Protein AF-D0IND1-F1 (afdb_monomer_lite)

Sequence (52 aa):
MQEGSLSLMQMAKISSALYEYQVNKKLFYVSILTSPTTGGVTASFGMLGDII

pLDDT: mean 94.6, std 3.3, range [72.94, 97.25]

Secondary structure (DSSP, 8-state):
-TTTHHHHHHHHHHHHHHHHHHHTS----B--PPSS--TTTTTTGGG--SB-

Radius of gyration: 11.84 Å; chains: 1; bounding box: 28×13×30 Å

Structure (mmCIF, N/CA/C/O backbone):
data_AF-D0IND1-F1
#
_entry.id   AF-D0IND1-F1
#
loop_
_atom_site.group_PDB
_atom_site.id
_atom_site.type_symbol
_atom_site.label_atom_id
_atom_site.label_alt_id
_atom_site.label_comp_id
_atom_site.label_asym_id
_atom_site.label_entity_id
_atom_site.label_seq_id
_atom_site.pdbx_PDB_ins_code
_atom_site.Cartn_x
_atom_site.Cartn_y
_atom_site.Cartn_z
_atom_site.occupancy
_atom_site.B_iso_or_equiv
_atom_site.auth_seq_id
_atom_site.auth_comp_id
_atom_site.auth_asym_id
_atom_site.auth_atom_id
_atom_site.pdbx_PDB_model_num
ATOM 1 N N . MET A 1 1 ? 13.259 4.590 -12.476 1.00 72.94 1 MET A N 1
ATOM 2 C CA . MET A 1 1 ? 14.580 4.020 -12.105 1.00 72.94 1 MET A CA 1
ATOM 3 C C . MET A 1 1 ? 15.673 5.084 -12.016 1.00 72.94 1 MET A C 1
ATOM 5 O O . MET A 1 1 ? 16.671 4.863 -11.352 1.00 72.94 1 MET A O 1
ATOM 9 N N . GLN A 1 2 ? 15.470 6.236 -12.659 1.00 93.38 2 GLN A N 1
ATOM 10 C CA . GLN A 1 2 ? 16.355 7.398 -12.699 1.00 93.38 2 GLN A CA 1
ATOM 11 C C . GLN A 1 2 ? 16.653 7.950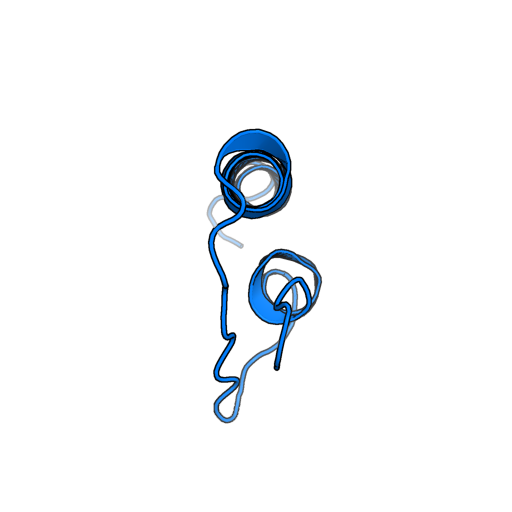 -11.300 1.00 93.38 2 GLN A C 1
ATOM 13 O O . GLN A 1 2 ? 17.770 8.363 -11.030 1.00 93.38 2 GLN A O 1
ATOM 18 N N . GLU A 1 3 ? 15.679 7.874 -10.390 1.00 92.44 3 GLU A N 1
ATOM 19 C CA . GLU A 1 3 ? 15.862 8.231 -8.978 1.00 92.44 3 GLU A CA 1
ATOM 20 C C . GLU A 1 3 ? 16.541 7.125 -8.147 1.00 92.44 3 GLU A C 1
ATOM 22 O O . GLU A 1 3 ? 16.830 7.320 -6.971 1.00 92.44 3 GLU A O 1
ATOM 27 N N . GLY A 1 4 ? 16.800 5.946 -8.723 1.00 93.31 4 GLY A N 1
ATOM 28 C CA . GLY A 1 4 ? 17.519 4.849 -8.072 1.00 93.31 4 GLY A CA 1
ATOM 29 C C . GLY A 1 4 ? 16.977 4.496 -6.684 1.00 93.31 4 GLY A C 1
ATOM 30 O O . GLY A 1 4 ? 15.774 4.300 -6.497 1.00 93.31 4 GLY A O 1
ATOM 31 N N . SER A 1 5 ? 17.873 4.430 -5.699 1.00 93.88 5 SER A N 1
ATOM 32 C CA . SER A 1 5 ? 17.554 4.079 -4.310 1.00 93.88 5 SER A CA 1
ATOM 33 C C . SER A 1 5 ? 16.576 5.043 -3.630 1.00 93.88 5 SER A C 1
ATOM 35 O O . SER A 1 5 ? 15.842 4.612 -2.740 1.00 93.88 5 SER A O 1
ATOM 37 N N . LEU A 1 6 ? 16.489 6.308 -4.061 1.00 94.81 6 LEU A N 1
ATOM 38 C CA . LEU A 1 6 ? 15.493 7.248 -3.533 1.00 94.81 6 LEU A CA 1
ATOM 39 C C . LEU A 1 6 ? 14.069 6.785 -3.846 1.00 94.81 6 LEU A C 1
ATOM 41 O O . LEU A 1 6 ? 13.214 6.834 -2.960 1.00 94.81 6 LEU A O 1
ATOM 45 N N . SER A 1 7 ? 13.830 6.267 -5.057 1.00 93.44 7 SER A N 1
ATOM 46 C CA . SER A 1 7 ? 12.524 5.702 -5.427 1.00 93.44 7 SER A CA 1
ATOM 47 C C . SER A 1 7 ? 12.188 4.434 -4.637 1.00 93.44 7 SER A C 1
ATOM 49 O O . SER A 1 7 ? 11.034 4.238 -4.261 1.00 93.44 7 SER A O 1
ATOM 51 N N . LEU A 1 8 ? 13.194 3.623 -4.285 1.00 93.31 8 LEU A N 1
ATOM 52 C CA . LEU A 1 8 ? 13.013 2.459 -3.410 1.00 93.31 8 LEU A CA 1
ATOM 53 C C . LEU A 1 8 ? 12.613 2.881 -1.987 1.00 93.31 8 LEU A C 1
ATOM 55 O O . LEU A 1 8 ? 11.679 2.325 -1.416 1.00 93.31 8 LEU A O 1
ATOM 59 N N . MET A 1 9 ? 13.265 3.904 -1.426 1.00 96.50 9 MET A N 1
ATOM 60 C CA . MET A 1 9 ? 12.962 4.384 -0.071 1.00 96.50 9 MET A CA 1
ATOM 61 C C . MET A 1 9 ? 11.551 4.968 0.065 1.00 96.50 9 MET A C 1
ATOM 63 O O . MET A 1 9 ? 10.981 4.932 1.158 1.00 96.50 9 MET A O 1
ATOM 67 N N . GLN A 1 10 ? 10.937 5.439 -1.028 1.00 95.44 10 GLN A N 1
ATOM 68 C CA . GLN A 1 10 ? 9.536 5.869 -0.982 1.00 95.44 10 GLN A CA 1
ATOM 69 C C . GLN A 1 10 ? 8.592 4.724 -0.591 1.00 95.44 10 GLN A C 1
ATOM 71 O O . GLN A 1 10 ? 7.611 4.987 0.102 1.00 95.44 10 GLN A O 1
ATOM 76 N N . MET A 1 11 ? 8.907 3.469 -0.942 1.00 95.81 11 MET A N 1
ATOM 77 C CA . MET A 1 11 ? 8.107 2.305 -0.537 1.00 95.81 11 MET A CA 1
ATOM 78 C C . MET A 1 11 ? 8.078 2.147 0.985 1.00 95.81 11 MET A C 1
ATOM 80 O O . MET A 1 11 ? 7.011 1.968 1.568 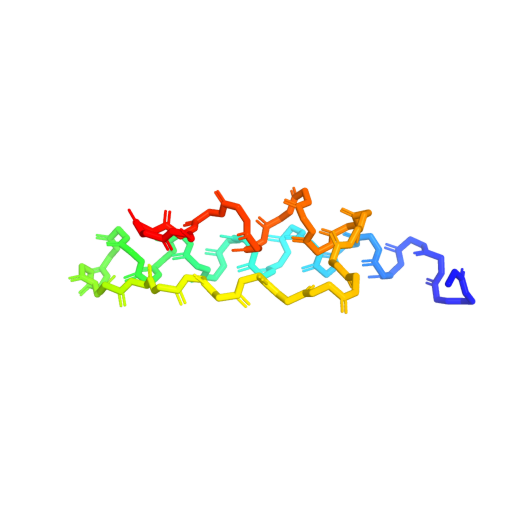1.00 95.81 11 MET A O 1
ATOM 84 N N . ALA A 1 12 ? 9.233 2.259 1.645 1.00 95.50 12 ALA A N 1
ATOM 85 C CA . ALA A 1 12 ? 9.313 2.169 3.101 1.00 95.50 12 ALA A CA 1
ATOM 86 C C . ALA A 1 12 ? 8.585 3.343 3.773 1.00 95.50 12 ALA A C 1
ATOM 88 O O . ALA A 1 12 ? 7.792 3.146 4.694 1.00 95.50 12 ALA A O 1
ATOM 89 N N . LYS A 1 13 ? 8.794 4.563 3.262 1.00 97.25 13 LYS A N 1
ATOM 90 C CA . LYS A 1 13 ? 8.165 5.781 3.787 1.00 97.25 13 LYS A CA 1
ATOM 91 C C . LYS A 1 13 ? 6.636 5.715 3.728 1.00 97.25 13 LYS A C 1
ATOM 93 O O . LYS A 1 13 ? 5.978 5.971 4.732 1.00 97.25 13 LYS A O 1
ATOM 98 N N . ILE A 1 14 ? 6.070 5.388 2.565 1.00 96.69 14 ILE A N 1
ATOM 99 C CA . ILE A 1 14 ? 4.612 5.355 2.386 1.00 96.69 14 ILE A CA 1
ATOM 100 C C . ILE A 1 14 ? 3.981 4.202 3.178 1.00 96.69 14 ILE A C 1
ATOM 102 O O . ILE A 1 14 ? 2.933 4.393 3.787 1.00 96.69 14 ILE A O 1
ATOM 106 N N . SER A 1 15 ? 4.651 3.046 3.258 1.00 96.19 15 SER A N 1
ATOM 107 C CA . SER A 1 15 ? 4.163 1.895 4.032 1.00 96.19 15 SER A CA 1
ATOM 108 C C . SER A 1 15 ? 4.150 2.188 5.533 1.00 96.19 15 SER A C 1
ATOM 110 O O . SER A 1 15 ? 3.192 1.842 6.215 1.00 96.19 15 SER A O 1
ATOM 112 N N . SER A 1 16 ? 5.164 2.890 6.052 1.00 96.62 16 SER A N 1
ATOM 113 C CA . SER A 1 16 ? 5.183 3.332 7.453 1.00 96.62 16 SER A CA 1
ATOM 114 C C . SER A 1 16 ? 4.075 4.347 7.752 1.00 96.62 16 SER A C 1
ATOM 116 O O . SER A 1 16 ? 3.404 4.233 8.774 1.00 96.62 16 SER A O 1
ATOM 118 N N . ALA A 1 17 ? 3.828 5.302 6.851 1.00 97.19 17 ALA A N 1
ATOM 119 C CA . ALA A 1 17 ? 2.728 6.250 7.014 1.00 97.19 17 ALA A CA 1
ATOM 120 C C . ALA A 1 17 ? 1.351 5.561 6.984 1.00 97.19 17 ALA A C 1
ATOM 122 O O . ALA A 1 17 ? 0.457 5.937 7.743 1.00 97.19 17 ALA A O 1
ATOM 123 N N . LEU A 1 18 ? 1.187 4.545 6.131 1.00 96.50 18 LEU A N 1
ATOM 124 C CA . LEU A 1 18 ? -0.036 3.750 6.062 1.00 96.50 18 LEU A CA 1
ATOM 125 C C . LEU A 1 18 ? -0.245 2.914 7.333 1.00 96.50 18 LEU A C 1
ATOM 127 O O . LEU A 1 18 ? -1.349 2.888 7.868 1.00 96.50 18 LEU A O 1
ATOM 131 N N . TYR A 1 19 ? 0.821 2.320 7.872 1.00 96.12 19 TYR A N 1
ATOM 132 C CA . TYR A 1 19 ? 0.769 1.611 9.150 1.00 96.12 19 TYR A CA 1
ATOM 133 C C . TYR A 1 19 ? 0.273 2.518 10.286 1.00 96.12 19 TYR A C 1
ATOM 135 O O . TYR A 1 19 ? -0.639 2.155 11.023 1.00 96.12 19 TYR A O 1
ATOM 143 N N . GLU A 1 20 ? 0.806 3.736 10.392 1.00 96.81 20 GLU A N 1
ATOM 144 C CA . GLU A 1 20 ? 0.349 4.728 11.376 1.00 96.81 20 GLU A CA 1
ATOM 145 C C . GLU A 1 20 ? -1.131 5.109 11.177 1.00 96.81 20 GLU A C 1
ATOM 147 O O . GLU A 1 20 ? -1.885 5.275 12.141 1.00 96.81 20 GLU A O 1
ATOM 152 N N . TYR A 1 21 ? -1.570 5.228 9.921 1.00 96.62 21 TYR A N 1
ATOM 153 C CA . TYR A 1 21 ? -2.961 5.513 9.567 1.00 96.62 21 TYR A CA 1
ATOM 154 C C . TYR A 1 21 ? -3.915 4.388 10.003 1.00 96.62 21 TYR A C 1
ATOM 156 O O . TYR A 1 21 ? -4.961 4.664 10.598 1.00 96.62 21 TYR A O 1
ATOM 164 N N . GLN A 1 22 ? -3.543 3.130 9.779 1.00 95.44 22 GLN A N 1
ATOM 165 C CA . GLN A 1 22 ? -4.375 1.979 10.130 1.00 95.44 22 GLN A CA 1
ATOM 166 C C . GLN A 1 22 ? -4.316 1.656 11.626 1.00 95.44 22 GLN A C 1
ATOM 168 O O . GLN A 1 22 ? -5.348 1.454 12.255 1.00 95.44 22 GLN A O 1
ATOM 173 N N . VAL A 1 23 ? -3.131 1.645 12.238 1.00 93.69 23 VAL A N 1
ATOM 174 C CA . VAL A 1 23 ? -2.966 1.187 13.627 1.00 93.69 23 VAL A CA 1
ATOM 175 C C . VAL A 1 23 ? -3.302 2.283 14.631 1.00 93.69 23 VAL A C 1
ATOM 177 O O . VAL A 1 23 ? -4.124 2.074 15.526 1.00 93.69 23 VAL A O 1
ATOM 180 N N . ASN A 1 24 ? -2.700 3.465 14.483 1.00 93.94 24 ASN A N 1
ATOM 181 C CA . ASN A 1 24 ? -2.842 4.524 15.482 1.00 93.94 24 ASN A CA 1
ATOM 182 C C . ASN A 1 24 ? -4.118 5.333 15.274 1.00 93.94 24 ASN A C 1
ATOM 184 O O . ASN A 1 24 ? -4.784 5.689 16.247 1.00 93.94 24 ASN A O 1
ATOM 188 N N . LYS A 1 25 ? -4.493 5.595 14.016 1.00 95.56 25 LYS A N 1
ATOM 189 C CA . LYS A 1 25 ? -5.730 6.328 13.708 1.00 95.56 25 LYS A CA 1
ATOM 190 C C . LYS A 1 25 ? -6.942 5.422 13.501 1.00 95.56 25 LYS A C 1
ATOM 192 O O . LYS A 1 25 ? -8.057 5.936 13.542 1.00 95.56 25 LYS A O 1
ATOM 197 N N . LYS A 1 26 ? -6.751 4.104 13.341 1.00 94.38 26 LYS A N 1
ATOM 198 C CA . LYS A 1 26 ? -7.837 3.123 13.136 1.00 94.38 26 LYS A CA 1
ATOM 199 C C . LYS A 1 26 ? -8.743 3.488 11.964 1.00 94.38 26 LYS A C 1
ATOM 201 O O . LYS A 1 26 ? -9.958 3.310 12.026 1.00 94.38 26 LYS A O 1
ATOM 206 N N . LEU A 1 27 ? -8.143 4.053 10.920 1.00 95.94 27 LEU A N 1
ATOM 207 C CA . LEU A 1 27 ? -8.851 4.474 9.725 1.00 95.94 27 LEU A CA 1
ATOM 208 C C . LEU A 1 27 ? -8.733 3.410 8.639 1.00 95.94 27 LEU A C 1
ATOM 210 O O . LEU A 1 27 ? -7.708 2.751 8.499 1.00 95.94 27 LEU A O 1
ATOM 214 N N . PHE A 1 28 ? -9.811 3.275 7.879 1.00 95.81 28 PHE A N 1
ATOM 215 C CA . PHE A 1 28 ? -9.962 2.257 6.856 1.00 95.81 28 PHE A CA 1
ATOM 216 C C . PHE A 1 28 ? -9.316 2.692 5.541 1.00 95.81 28 PHE A C 1
ATOM 218 O O . PHE A 1 28 ? -9.566 3.804 5.065 1.00 95.81 28 PHE A O 1
ATOM 225 N N . TYR A 1 29 ? -8.514 1.815 4.944 1.00 96.69 29 TYR A N 1
ATOM 226 C CA . TYR A 1 29 ? -7.824 2.071 3.687 1.00 96.69 29 TYR A CA 1
ATOM 227 C C . TYR A 1 29 ? -8.213 1.043 2.619 1.00 96.69 29 TYR A C 1
ATOM 229 O O . TYR A 1 29 ? -8.028 -0.161 2.788 1.00 96.69 29 TYR A O 1
ATOM 237 N N . VAL A 1 30 ? -8.727 1.540 1.490 1.00 97.00 30 VAL A N 1
ATOM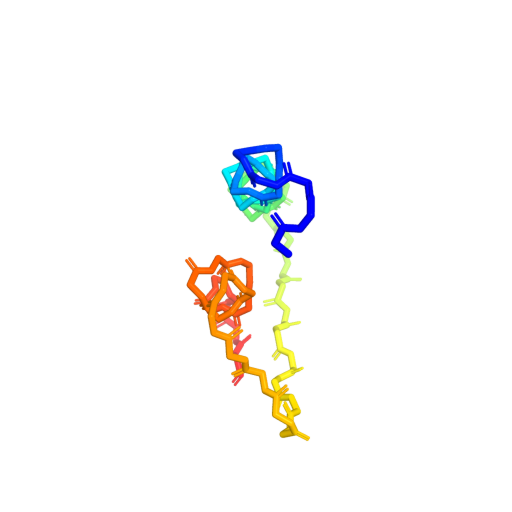 238 C CA . VAL A 1 30 ? -9.053 0.731 0.309 1.00 97.00 30 VAL A CA 1
ATOM 239 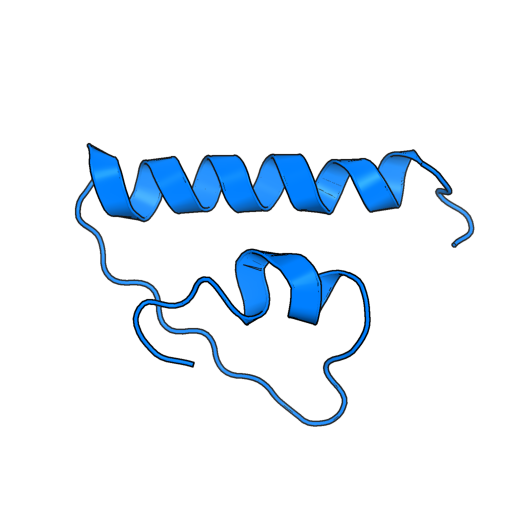C C . VAL A 1 30 ? -8.047 1.033 -0.785 1.00 97.00 30 VAL A C 1
ATOM 241 O O . VAL A 1 30 ? -7.925 2.179 -1.227 1.00 97.00 30 VAL A O 1
ATOM 244 N N . SER A 1 31 ? -7.356 -0.002 -1.240 1.00 96.31 31 SER A N 1
ATOM 245 C CA . SER A 1 31 ? -6.556 0.051 -2.454 1.00 96.31 31 SER A CA 1
ATOM 246 C C . SER A 1 31 ? -7.441 -0.305 -3.645 1.00 96.31 31 SER A C 1
ATOM 248 O O . SER A 1 31 ? -8.269 -1.199 -3.550 1.00 96.31 31 SER A O 1
ATOM 250 N N . ILE A 1 32 ? -7.307 0.420 -4.755 1.00 96.44 32 ILE A N 1
ATOM 251 C CA . ILE A 1 32 ? -7.991 0.095 -6.012 1.00 96.44 32 ILE A CA 1
ATOM 252 C C . ILE A 1 32 ? -6.910 -0.095 -7.064 1.00 96.44 32 ILE A C 1
ATOM 254 O O . ILE A 1 32 ? -6.350 0.874 -7.588 1.00 96.44 32 ILE A O 1
ATOM 258 N N . LEU A 1 33 ? -6.600 -1.354 -7.362 1.00 96.19 33 LEU A N 1
ATOM 259 C CA . LEU A 1 33 ? -5.557 -1.696 -8.320 1.00 96.19 33 LEU A CA 1
ATOM 260 C C . LEU A 1 33 ? -6.121 -1.729 -9.738 1.00 96.19 33 LEU A C 1
ATOM 262 O O . LEU A 1 33 ? -6.960 -2.557 -10.083 1.00 96.19 33 LEU A O 1
ATOM 266 N N . THR A 1 34 ? -5.628 -0.827 -10.583 1.00 96.19 34 THR A N 1
ATOM 267 C CA . THR A 1 34 ? -5.989 -0.781 -12.005 1.00 96.19 34 THR A CA 1
ATOM 268 C C . THR A 1 34 ? -4.866 -1.351 -12.863 1.00 96.19 34 THR A C 1
ATOM 270 O O . THR A 1 34 ? -3.700 -1.375 -12.461 1.00 96.19 34 THR A O 1
ATOM 273 N N . SER A 1 35 ? -5.208 -1.867 -14.045 1.00 95.00 35 SER A N 1
ATOM 274 C CA . SER A 1 35 ? -4.213 -2.462 -14.936 1.00 95.00 35 SER A CA 1
ATOM 275 C C . SER A 1 35 ? -3.483 -1.381 -15.752 1.00 95.00 35 SER A C 1
ATOM 277 O O . SER A 1 35 ? -4.166 -0.617 -16.439 1.00 95.00 35 SER A O 1
ATOM 279 N N . PRO A 1 36 ? -2.134 -1.325 -15.749 1.00 93.62 36 PRO A N 1
ATOM 280 C CA . PRO A 1 36 ? -1.206 -2.161 -14.982 1.00 93.62 36 PRO A CA 1
ATOM 281 C C . PRO A 1 36 ? -0.739 -1.502 -13.666 1.00 93.62 36 PRO A C 1
ATOM 283 O O . PRO A 1 36 ? -0.203 -0.397 -13.677 1.00 93.62 36 PRO A O 1
ATOM 286 N N . THR A 1 37 ? -0.823 -2.235 -12.548 1.00 95.50 37 THR A N 1
ATOM 287 C CA . THR A 1 37 ? -0.127 -1.896 -11.292 1.00 95.50 37 THR A CA 1
ATOM 288 C C . THR A 1 37 ? 0.913 -2.971 -10.998 1.00 95.50 37 THR A C 1
ATOM 290 O O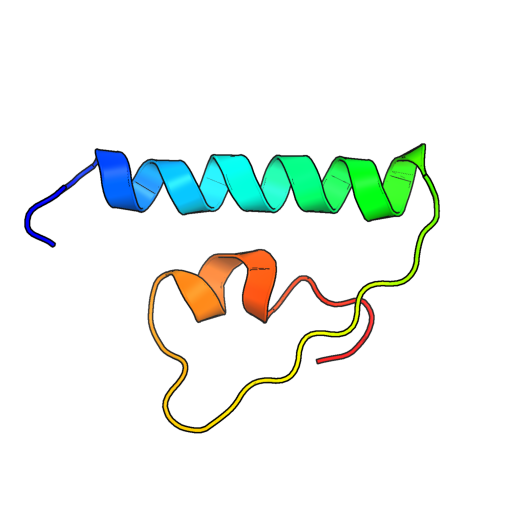 . THR A 1 37 ? 0.565 -4.119 -10.719 1.00 95.50 37 THR A O 1
ATOM 293 N N . THR A 1 38 ? 2.196 -2.622 -11.105 1.00 94.50 38 THR A N 1
ATOM 294 C CA . THR A 1 38 ? 3.315 -3.571 -10.989 1.00 94.50 38 THR A CA 1
ATOM 295 C C . THR A 1 38 ? 4.460 -3.012 -10.139 1.00 94.50 38 THR A C 1
ATOM 297 O O . THR A 1 38 ? 4.518 -1.824 -9.812 1.00 94.50 38 THR A O 1
ATOM 300 N N . GLY A 1 39 ? 5.408 -3.883 -9.782 1.00 93.56 39 GLY A N 1
ATOM 301 C CA . GLY A 1 39 ? 6.661 -3.495 -9.139 1.00 93.56 39 GLY A CA 1
ATOM 302 C C . GLY A 1 39 ? 6.473 -2.911 -7.738 1.00 93.56 39 GLY A C 1
ATOM 303 O O . GLY A 1 39 ? 5.761 -3.471 -6.906 1.00 93.56 39 GLY A O 1
ATOM 304 N N . GLY A 1 40 ? 7.147 -1.789 -7.469 1.00 93.44 40 GLY A N 1
ATOM 305 C CA . GLY A 1 40 ? 7.239 -1.205 -6.128 1.00 93.44 40 GLY A CA 1
ATOM 306 C C . GLY A 1 40 ? 5.905 -0.741 -5.540 1.00 93.44 40 GLY A C 1
ATOM 307 O O . GLY A 1 40 ? 5.733 -0.796 -4.327 1.00 93.44 40 GLY A O 1
ATOM 308 N N . VAL A 1 41 ? 4.938 -0.336 -6.370 1.00 93.81 41 VAL A N 1
ATOM 309 C CA . VAL A 1 41 ? 3.599 0.063 -5.896 1.00 93.81 41 VAL A CA 1
ATOM 310 C C . VAL A 1 41 ? 2.829 -1.155 -5.391 1.00 93.81 41 VAL A C 1
ATOM 312 O O . VAL A 1 41 ? 2.318 -1.138 -4.273 1.00 93.81 41 VAL A O 1
ATOM 315 N N . THR A 1 42 ? 2.821 -2.239 -6.168 1.00 94.44 42 THR A N 1
ATOM 316 C CA 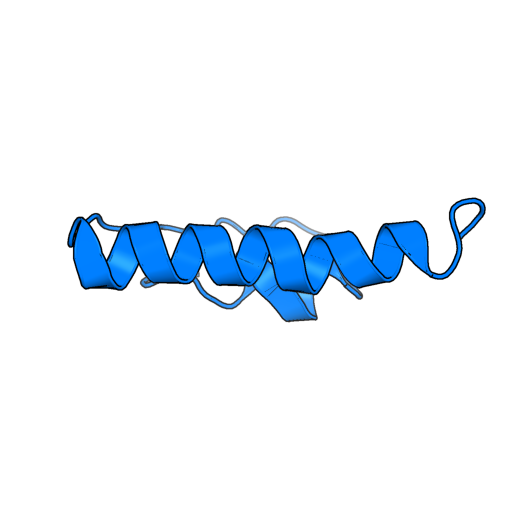. THR A 1 42 ? 2.205 -3.512 -5.771 1.00 94.44 42 THR A CA 1
ATOM 317 C C . THR A 1 42 ? 2.868 -4.087 -4.521 1.00 94.44 42 THR A C 1
ATOM 319 O O . THR A 1 42 ? 2.179 -4.562 -3.632 1.00 94.44 42 THR A O 1
ATOM 322 N N . ALA A 1 43 ? 4.196 -4.008 -4.413 1.00 93.50 43 ALA A N 1
ATOM 323 C CA . ALA A 1 43 ? 4.945 -4.521 -3.263 1.00 93.50 43 ALA A CA 1
ATOM 324 C C . ALA A 1 43 ? 4.923 -3.602 -2.022 1.00 93.50 43 ALA A C 1
ATOM 326 O O . ALA A 1 43 ? 5.616 -3.884 -1.046 1.00 93.50 43 ALA A O 1
ATOM 327 N N . SER A 1 44 ? 4.192 -2.486 -2.059 1.00 94.69 44 SER A N 1
ATOM 328 C CA . SER A 1 44 ? 4.067 -1.555 -0.933 1.00 94.69 44 SER A CA 1
ATOM 329 C C . SER A 1 44 ? 2.597 -1.234 -0.666 1.00 94.69 44 SER A C 1
ATOM 331 O O . SER A 1 44 ? 1.788 -2.145 -0.513 1.00 94.69 44 SER A O 1
ATOM 333 N N . PHE A 1 45 ? 2.226 0.044 -0.621 1.00 94.69 45 PHE A N 1
ATOM 334 C CA . PHE A 1 45 ? 0.891 0.498 -0.232 1.00 94.69 45 PHE A CA 1
ATOM 335 C C . PHE A 1 45 ? -0.239 -0.102 -1.079 1.00 94.69 45 PHE A C 1
ATOM 337 O O . PHE A 1 45 ? -1.343 -0.260 -0.572 1.00 94.69 45 PHE A O 1
ATOM 344 N N . GLY A 1 46 ? 0.027 -0.493 -2.330 1.00 94.19 46 GLY A N 1
ATOM 345 C CA . GLY A 1 46 ? -0.983 -1.087 -3.203 1.00 94.19 46 GLY A CA 1
ATOM 346 C C . GLY A 1 46 ? -1.562 -2.411 -2.688 1.00 94.19 46 GLY A C 1
ATOM 347 O O . GLY A 1 46 ? -2.725 -2.688 -2.959 1.00 94.19 46 GLY A O 1
ATOM 348 N N . MET A 1 47 ? -0.795 -3.202 -1.930 1.00 95.12 47 MET A N 1
ATOM 349 C CA . MET A 1 47 ? -1.245 -4.486 -1.360 1.00 95.12 47 MET A CA 1
ATOM 350 C C . MET A 1 47 ? -1.402 -4.455 0.167 1.00 95.12 47 MET A C 1
ATOM 352 O O . MET A 1 47 ? -1.670 -5.482 0.779 1.00 95.12 47 MET A O 1
ATOM 356 N N . LEU A 1 48 ? -1.230 -3.289 0.794 1.00 94.56 48 LEU A N 1
ATOM 357 C CA . LEU A 1 48 ? -1.386 -3.104 2.244 1.00 94.56 48 LEU A CA 1
ATOM 358 C C . LEU A 1 48 ? -2.766 -2.519 2.615 1.00 94.56 48 LEU A C 1
ATOM 360 O O . LEU A 1 48 ? -2.973 -2.064 3.737 1.00 94.56 48 LEU A O 1
ATOM 364 N N . GLY A 1 49 ? -3.702 -2.522 1.661 1.00 93.31 49 GLY A N 1
ATOM 365 C CA . GLY A 1 49 ? -5.114 -2.205 1.875 1.00 93.31 49 GLY A CA 1
ATOM 366 C C . GLY A 1 49 ? -5.781 -3.135 2.879 1.00 93.31 49 GLY A C 1
ATOM 367 O O . GLY A 1 49 ? -5.510 -4.333 2.879 1.00 93.31 49 GLY A O 1
ATOM 368 N N . ASP A 1 50 ? -6.705 -2.601 3.681 1.00 93.25 50 ASP A N 1
ATOM 369 C CA . ASP A 1 50 ? -7.676 -3.436 4.401 1.00 93.25 50 ASP A CA 1
ATOM 370 C C . ASP A 1 50 ? -8.567 -4.192 3.397 1.00 93.25 50 ASP A C 1
ATOM 372 O O . ASP A 1 50 ? -8.978 -5.327 3.634 1.00 93.25 50 ASP A O 1
ATOM 376 N N . ILE A 1 51 ? -8.832 -3.551 2.251 1.00 95.00 51 ILE A N 1
ATOM 377 C CA . ILE A 1 51 ? -9.409 -4.137 1.036 1.00 95.00 51 ILE A CA 1
ATOM 378 C C . ILE A 1 51 ? -8.560 -3.693 -0.165 1.00 95.00 51 ILE A C 1
ATOM 380 O O . ILE A 1 51 ? -8.047 -2.570 -0.178 1.00 95.00 51 ILE A O 1
ATOM 384 N N . ILE A 1 52 ? -8.411 -4.577 -1.156 1.00 92.81 52 ILE A N 1
ATOM 385 C CA . ILE A 1 52 ? -7.610 -4.396 -2.379 1.00 92.81 52 ILE A CA 1
ATOM 386 C C . ILE A 1 52 ? -8.475 -4.675 -3.610 1.00 92.81 52 ILE A C 1
ATOM 388 O O . ILE A 1 52 ? -9.295 -5.618 -3.524 1.00 92.81 52 ILE A O 1
#

Foldseek 3Di:
DVCPVVVVVVQVVVQVVVCCCCPVVVDAFEADCDPPDDDSCVVGPNVVHPYD

InterPro domains:
  IPR011762 Acetyl-coenzyme A carboxyltransferase, N-terminal [PS50980] (1-52)
  IPR029045 ClpP/crotonase-like domain superfamily [SSF52096] (1-52)

Organism: NCBI:txid486070